Protein AF-A0A6J1W6S9-F1 (afdb_monomer)

Organism: NCBI:txid8663

Mean predicted aligned error: 16.5 Å

Secondary structure (DSSP, 8-state):
--SSSSTT----------HHHHHHHHHHHHHHHHHT-----------PPTTPPPGGGS-GGGSPPPTT---PPTT----

Foldseek 3Di:
DPPPPPVPPDDPPDDPPPPVVVVVVVVVVVVVCVVPDPDDPPVPPDDDDPPDDPLVPDDPVPHDADPVGDDDPVPDDDD

Sequence (79 aa):
ERRAREQQRDGTVLPAGTIEEWLEKRAKRLRAAERDSPLSEEELVFQYPPGWPPIQELPPSLRAPPPGGWTIPPGLHWG

Solvent-accessible surface area (backbone atoms only — not comparable to full-atom values): 5670 Å² t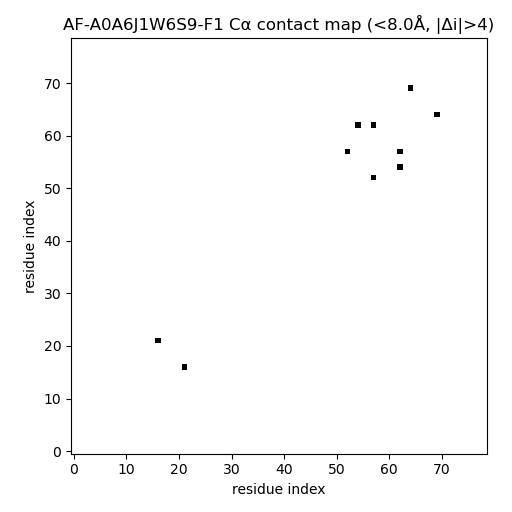otal; per-residue (Å²): 144,84,84,80,77,73,75,85,72,75,80,75,85,64,71,90,60,56,70,65,57,53,49,50,55,48,52,55,51,49,56,50,51,62,73,69,47,87,68,67,88,66,76,75,76,84,73,80,66,91,89,62,72,58,74,91,70,45,56,78,91,74,44,80,63,56,100,86,51,74,88,76,60,92,85,75,74,86,130

pLDDT: mean 71.17, std 13.86, range [39.56, 88.56]

Radius of gy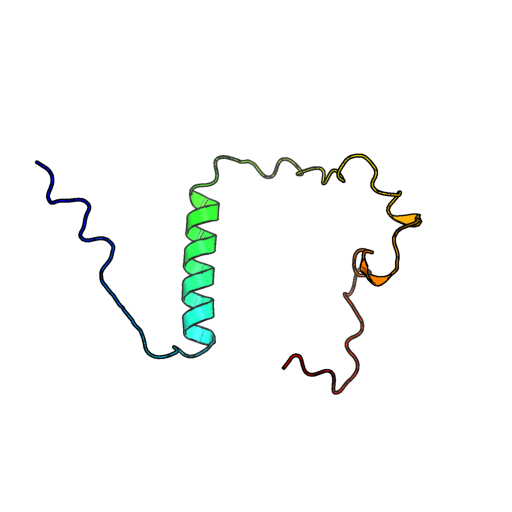ration: 20.84 Å; Cα contacts (8 Å, |Δi|>4): 5;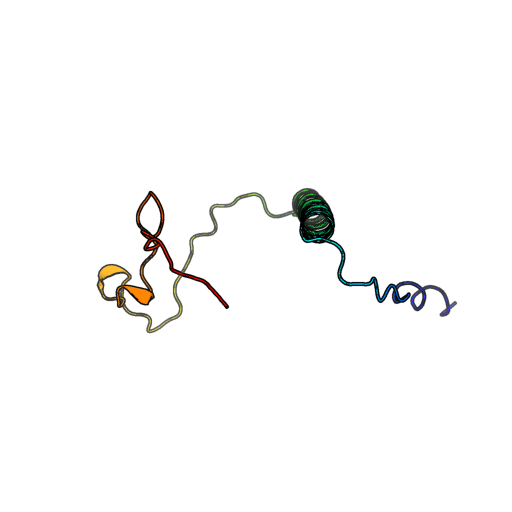 chains: 1; bounding box: 45×47×40 Å

Structure (mmCIF, N/CA/C/O backbone):
data_AF-A0A6J1W6S9-F1
#
_entry.id   AF-A0A6J1W6S9-F1
#
loop_
_atom_site.group_PDB
_atom_site.id
_atom_site.type_symbol
_atom_site.label_atom_id
_atom_site.label_alt_id
_atom_site.label_comp_id
_atom_site.label_asym_id
_atom_site.label_entity_id
_atom_site.label_seq_id
_atom_site.pdbx_PDB_ins_code
_atom_site.Cartn_x
_atom_site.Cartn_y
_atom_site.Cartn_z
_atom_site.occupancy
_atom_site.B_iso_or_equiv
_atom_site.auth_seq_id
_atom_site.auth_comp_id
_atom_site.auth_asym_id
_atom_site.auth_atom_id
_atom_site.pdbx_PDB_model_num
ATOM 1 N N . GLU A 1 1 ? 29.447 29.426 -13.017 1.00 50.72 1 GLU A N 1
ATOM 2 C CA . GLU A 1 1 ? 29.246 28.201 -12.214 1.00 50.72 1 GLU A CA 1
ATOM 3 C C . GLU A 1 1 ? 27.749 27.875 -12.042 1.00 50.72 1 GLU A C 1
ATOM 5 O O . GLU A 1 1 ? 27.188 28.018 -10.968 1.00 50.72 1 GLU A O 1
ATOM 10 N N . ARG A 1 2 ? 27.047 27.514 -13.132 1.00 49.59 2 ARG A N 1
ATOM 11 C CA . ARG A 1 2 ? 25.608 27.141 -13.109 1.00 49.59 2 ARG A CA 1
ATOM 12 C C . ARG A 1 2 ? 25.238 26.024 -14.104 1.00 49.59 2 ARG A C 1
ATOM 14 O O . ARG A 1 2 ? 24.069 25.829 -14.388 1.00 49.59 2 ARG A O 1
ATOM 21 N N . ARG A 1 3 ? 26.218 25.281 -14.638 1.00 51.22 3 ARG A N 1
ATOM 22 C CA . ARG A 1 3 ? 26.002 24.245 -15.676 1.00 51.22 3 ARG A CA 1
ATOM 23 C C . ARG A 1 3 ? 26.253 22.808 -15.198 1.00 51.22 3 ARG A C 1
ATOM 25 O O . ARG A 1 3 ? 26.518 21.935 -16.007 1.00 51.22 3 ARG A O 1
ATOM 32 N N . ALA A 1 4 ? 26.221 22.560 -13.888 1.00 46.00 4 ALA A N 1
ATOM 33 C CA . ALA A 1 4 ? 26.532 21.237 -13.330 1.00 46.00 4 ALA A CA 1
ATOM 34 C C . ALA A 1 4 ? 25.306 20.470 -12.801 1.00 46.00 4 ALA A C 1
ATOM 36 O O . ALA A 1 4 ? 25.430 19.294 -12.485 1.00 46.00 4 ALA A O 1
ATOM 37 N N . ARG A 1 5 ? 24.121 21.097 -12.709 1.00 49.62 5 ARG A N 1
ATOM 38 C CA . ARG A 1 5 ? 22.924 20.467 -12.111 1.00 49.62 5 ARG A CA 1
ATOM 39 C C . ARG A 1 5 ? 21.835 20.040 -13.101 1.00 49.62 5 ARG A C 1
ATOM 41 O O . ARG A 1 5 ? 20.899 19.369 -12.689 1.00 49.62 5 ARG A O 1
ATOM 48 N N . GLU A 1 6 ? 21.962 20.357 -14.388 1.00 41.09 6 GLU A N 1
ATOM 49 C CA . GLU A 1 6 ? 20.970 19.948 -15.401 1.00 41.09 6 GLU A CA 1
ATOM 50 C C . GLU A 1 6 ? 21.249 18.578 -16.038 1.00 41.09 6 GLU A C 1
ATOM 52 O O . GLU A 1 6 ? 20.377 18.028 -16.698 1.00 41.09 6 GLU A O 1
ATOM 57 N N . GLN A 1 7 ? 22.405 17.961 -15.775 1.00 42.78 7 GLN A N 1
ATOM 58 C CA . GLN A 1 7 ? 22.776 16.673 -16.384 1.00 42.78 7 GLN A CA 1
ATOM 59 C C . GLN A 1 7 ? 22.185 15.439 -15.676 1.00 42.78 7 GLN A C 1
ATOM 61 O O . GLN A 1 7 ? 22.460 14.316 -16.078 1.00 42.78 7 GLN A O 1
ATOM 66 N N . GLN A 1 8 ? 21.361 15.606 -14.631 1.00 45.28 8 GLN A N 1
ATOM 67 C CA . GLN A 1 8 ? 20.719 14.473 -13.936 1.00 45.28 8 GLN A CA 1
ATOM 68 C C . GLN A 1 8 ? 19.298 14.174 -14.448 1.00 45.28 8 GLN A C 1
ATOM 70 O O . GLN A 1 8 ? 18.521 13.473 -13.800 1.00 45.28 8 GLN A O 1
ATOM 75 N N . ARG A 1 9 ? 18.932 14.728 -15.606 1.00 50.22 9 ARG A N 1
ATOM 76 C CA . ARG A 1 9 ? 17.686 14.411 -16.312 1.00 50.22 9 ARG A CA 1
ATOM 77 C C . ARG A 1 9 ? 17.983 13.957 -17.735 1.00 50.22 9 ARG A C 1
ATOM 79 O O . ARG A 1 9 ? 17.356 14.421 -18.675 1.00 50.22 9 ARG A O 1
ATOM 86 N N . ASP A 1 10 ? 18.946 13.057 -17.872 1.00 39.56 10 ASP A N 1
ATOM 87 C CA . ASP A 1 10 ? 19.074 12.239 -19.071 1.00 39.56 10 ASP A CA 1
ATOM 88 C C . ASP A 1 10 ? 18.357 10.919 -18.739 1.00 39.56 10 ASP A C 1
ATOM 90 O O . ASP A 1 10 ? 18.804 10.113 -17.930 1.00 39.56 10 ASP A O 1
ATOM 94 N N . GLY A 1 11 ? 17.089 10.770 -19.102 1.00 51.22 11 GLY A N 1
ATOM 95 C CA . GLY A 1 11 ? 16.735 10.660 -20.507 1.00 51.22 11 GLY A CA 1
ATOM 96 C C . GLY A 1 11 ? 16.709 9.201 -20.961 1.00 51.22 11 GLY A C 1
ATOM 97 O O . GLY A 1 11 ? 16.661 8.946 -22.152 1.00 51.22 11 GLY A O 1
ATOM 98 N N . THR A 1 12 ? 16.707 8.213 -20.058 1.00 44.28 12 THR A N 1
ATOM 99 C CA . THR A 1 12 ? 16.420 6.834 -20.467 1.00 44.28 12 THR A CA 1
ATOM 100 C C . THR A 1 12 ? 14.914 6.590 -20.441 1.00 44.28 12 THR A C 1
ATOM 102 O O . THR A 1 12 ? 14.352 6.066 -19.479 1.00 44.28 12 THR A O 1
ATOM 105 N N . VAL A 1 13 ? 14.255 6.967 -21.540 1.00 54.12 13 VAL A N 1
ATOM 106 C CA . VAL A 1 13 ? 13.041 6.284 -22.007 1.00 54.12 13 VAL A CA 1
ATOM 107 C C . VAL A 1 13 ? 13.479 4.855 -22.341 1.00 54.12 13 VAL A C 1
ATOM 109 O O . VAL A 1 13 ? 13.774 4.527 -23.485 1.00 54.12 13 VAL A O 1
ATOM 112 N N . LEU A 1 14 ? 13.671 4.028 -21.312 1.00 55.59 14 LEU A N 1
ATOM 113 C CA . LEU A 1 14 ? 13.925 2.611 -21.517 1.00 55.59 14 LEU A CA 1
ATOM 114 C C . LEU A 1 14 ? 12.635 2.007 -22.078 1.00 55.59 14 LEU A C 1
ATOM 116 O O . LEU A 1 14 ? 11.557 2.345 -21.573 1.00 55.59 14 LEU A O 1
ATOM 120 N N . PRO A 1 15 ? 12.710 1.117 -23.087 1.00 60.91 15 PRO A N 1
ATOM 121 C CA . PRO A 1 15 ? 11.571 0.263 -23.408 1.00 60.91 15 PRO A CA 1
ATOM 122 C C . PRO A 1 15 ? 11.142 -0.435 -22.117 1.00 60.91 15 PRO A C 1
ATOM 124 O O . PRO A 1 15 ? 11.979 -0.594 -21.229 1.00 60.91 15 PRO A O 1
ATOM 127 N N . ALA A 1 16 ? 9.862 -0.793 -21.985 1.00 60.19 16 ALA A N 1
ATOM 128 C CA . ALA A 1 16 ? 9.340 -1.463 -20.796 1.00 60.19 16 ALA A CA 1
ATOM 129 C C . ALA A 1 16 ? 10.227 -2.672 -20.452 1.00 60.19 16 ALA A C 1
ATOM 131 O O . ALA A 1 16 ? 10.091 -3.739 -21.047 1.00 60.19 16 ALA A O 1
ATOM 132 N N . GLY A 1 17 ? 11.200 -2.454 -19.563 1.00 65.00 17 GLY A N 1
ATOM 133 C CA . GLY A 1 17 ? 12.121 -3.478 -19.110 1.00 65.00 17 GLY A CA 1
ATOM 134 C C . GLY A 1 17 ? 11.288 -4.556 -18.454 1.00 65.00 17 GLY A C 1
ATOM 135 O O . GLY A 1 17 ? 10.250 -4.254 -17.851 1.00 65.00 17 GLY A O 1
ATOM 136 N N . THR A 1 18 ? 11.698 -5.809 -18.613 1.00 81.12 18 THR A N 1
ATOM 137 C CA . THR A 1 18 ? 10.992 -6.937 -18.013 1.00 81.12 18 THR A CA 1
ATOM 138 C C . THR A 1 18 ? 10.780 -6.675 -16.518 1.00 81.12 18 THR A C 1
ATOM 140 O O . THR A 1 18 ? 11.550 -5.939 -15.889 1.00 81.12 18 THR A O 1
ATOM 143 N N . ILE A 1 19 ? 9.719 -7.242 -15.942 1.00 82.56 19 ILE A N 1
ATOM 144 C CA . ILE A 1 19 ? 9.325 -7.013 -14.542 1.00 82.56 19 ILE A CA 1
ATOM 145 C C . ILE A 1 19 ? 10.524 -7.208 -13.600 1.00 82.56 19 ILE A C 1
ATOM 147 O O . ILE A 1 19 ? 10.705 -6.439 -12.658 1.00 82.56 19 ILE A O 1
ATOM 151 N N . GLU A 1 20 ? 11.393 -8.169 -13.907 1.00 87.50 20 GLU A N 1
ATOM 152 C CA . GLU A 1 20 ? 12.632 -8.471 -13.194 1.00 87.50 20 GLU A CA 1
ATOM 153 C C . GLU A 1 20 ? 13.580 -7.264 -13.127 1.00 87.50 20 GLU A C 1
ATOM 155 O O . GLU A 1 20 ? 14.076 -6.933 -12.051 1.00 87.50 20 GLU A O 1
ATOM 160 N N . GLU A 1 21 ? 13.785 -6.550 -14.236 1.00 85.69 21 GLU A N 1
ATOM 161 C CA . GLU A 1 21 ? 14.660 -5.372 -14.294 1.00 85.69 21 GLU A CA 1
ATOM 162 C C . GLU A 1 21 ? 14.077 -4.206 -13.477 1.00 85.69 21 GLU A C 1
ATOM 164 O O . GLU A 1 21 ? 14.798 -3.468 -12.793 1.00 85.69 21 GLU A O 1
ATOM 169 N N . TRP A 1 22 ? 12.751 -4.036 -13.510 1.00 87.94 22 TRP A N 1
ATOM 170 C CA . TRP A 1 22 ? 12.073 -3.036 -12.687 1.00 87.94 22 TRP A CA 1
ATOM 171 C C . TRP A 1 22 ? 12.188 -3.364 -11.193 1.00 87.94 22 TRP A C 1
ATOM 173 O O . TRP A 1 22 ? 12.497 -2.479 -10.384 1.00 87.94 22 TRP A O 1
ATOM 183 N N . LEU A 1 23 ? 11.997 -4.634 -10.827 1.00 88.44 23 LEU A N 1
ATOM 184 C CA . LEU A 1 23 ? 12.148 -5.118 -9.457 1.00 88.44 23 LEU A CA 1
ATOM 185 C C . LEU A 1 23 ? 13.579 -4.930 -8.950 1.00 88.44 23 LEU A C 1
ATOM 187 O O . LEU A 1 23 ? 13.765 -4.450 -7.831 1.00 88.44 23 LEU A O 1
ATOM 191 N N . GLU A 1 24 ? 14.586 -5.223 -9.772 1.00 88.56 24 GLU A N 1
ATOM 192 C CA . GLU A 1 24 ? 15.994 -5.043 -9.417 1.00 88.56 24 GLU A CA 1
ATOM 193 C C . GLU A 1 24 ? 16.332 -3.564 -9.174 1.00 88.56 24 GLU A C 1
ATOM 195 O O . GLU A 1 24 ? 16.915 -3.204 -8.143 1.00 88.56 24 GLU A O 1
ATOM 200 N N . LYS A 1 25 ? 15.877 -2.665 -10.057 1.00 87.88 25 LYS A N 1
ATOM 201 C CA . LYS A 1 25 ? 16.022 -1.213 -9.854 1.00 87.88 25 LYS A CA 1
ATOM 202 C C . LYS A 1 25 ? 15.344 -0.747 -8.570 1.00 87.88 25 LYS A C 1
ATOM 204 O O . LYS A 1 25 ? 15.914 0.067 -7.838 1.00 87.88 25 LYS A O 1
ATOM 209 N N . ARG A 1 26 ? 14.144 -1.250 -8.270 1.00 87.50 26 ARG A N 1
ATOM 210 C CA . ARG A 1 26 ? 13.422 -0.924 -7.033 1.00 87.50 26 ARG A CA 1
ATOM 211 C C . ARG A 1 26 ? 14.172 -1.421 -5.797 1.00 87.50 26 ARG A C 1
ATOM 213 O O . ARG A 1 26 ? 14.328 -0.651 -4.852 1.00 87.50 26 ARG A O 1
ATOM 220 N N . ALA A 1 27 ? 14.673 -2.655 -5.815 1.00 88.06 27 ALA A N 1
ATOM 221 C CA . ALA A 1 27 ? 15.453 -3.225 -4.720 1.00 88.06 27 ALA A CA 1
ATOM 222 C C . ALA A 1 27 ? 16.714 -2.394 -4.443 1.00 88.06 27 ALA A C 1
ATOM 224 O O . ALA A 1 27 ? 16.979 -2.033 -3.298 1.00 88.06 27 ALA A O 1
ATOM 2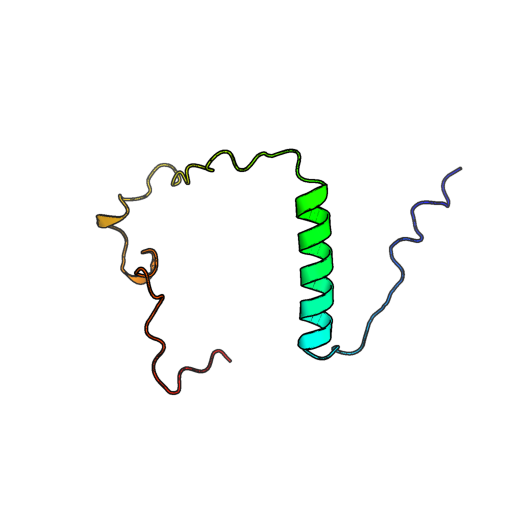25 N N . LYS A 1 28 ? 17.440 -1.990 -5.493 1.00 87.50 28 LYS A N 1
ATOM 226 C CA . LYS A 1 28 ? 18.618 -1.120 -5.366 1.00 87.50 28 LYS A CA 1
ATOM 227 C C . LYS A 1 28 ? 18.286 0.226 -4.713 1.00 87.50 28 LYS A C 1
ATOM 229 O O . LYS A 1 28 ? 19.045 0.699 -3.870 1.00 87.50 28 LYS A O 1
ATOM 234 N N . ARG A 1 29 ? 17.148 0.834 -5.071 1.00 85.62 29 ARG A N 1
ATOM 235 C CA . ARG A 1 29 ? 16.680 2.097 -4.472 1.00 85.62 29 ARG A CA 1
ATOM 236 C C . ARG A 1 29 ? 16.292 1.940 -3.002 1.00 85.62 29 ARG A C 1
ATOM 238 O O . ARG A 1 29 ? 16.636 2.811 -2.214 1.00 85.62 29 ARG A O 1
ATOM 245 N N . LEU A 1 30 ? 15.623 0.845 -2.638 1.00 83.62 30 LEU A N 1
ATOM 246 C CA . LEU A 1 30 ? 15.283 0.546 -1.241 1.00 83.62 30 LEU A CA 1
ATOM 247 C C . LEU A 1 30 ? 16.539 0.392 -0.384 1.00 83.62 30 LEU A C 1
ATOM 249 O O . LEU A 1 30 ? 16.650 1.045 0.644 1.00 83.62 30 LEU A O 1
ATOM 253 N N . ARG A 1 31 ? 17.530 -0.375 -0.855 1.00 80.69 31 ARG A N 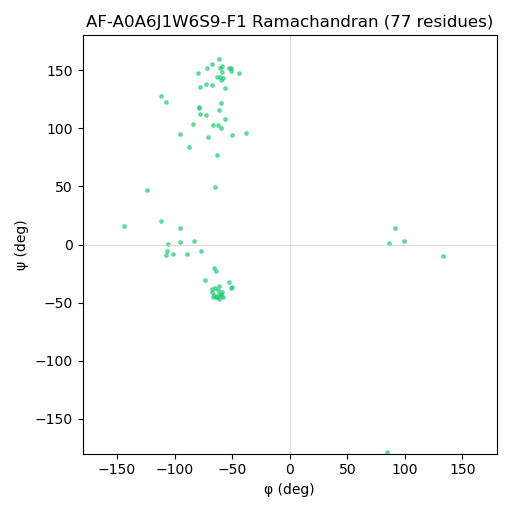1
ATOM 254 C CA . ARG A 1 31 ? 18.804 -0.539 -0.139 1.00 80.69 31 ARG A CA 1
ATOM 255 C C . ARG A 1 31 ? 19.563 0.772 0.042 1.00 80.69 31 ARG A C 1
ATOM 257 O O . ARG A 1 31 ? 20.217 0.952 1.060 1.00 80.69 31 ARG A O 1
ATOM 264 N N . ALA A 1 32 ? 19.507 1.675 -0.934 1.00 77.44 32 ALA A N 1
ATOM 265 C CA . ALA A 1 32 ? 20.095 3.003 -0.787 1.00 77.44 32 ALA A CA 1
ATOM 266 C C . ALA A 1 32 ? 19.350 3.831 0.278 1.00 77.44 32 ALA A C 1
ATOM 268 O O . ALA A 1 32 ? 19.987 4.404 1.151 1.00 77.44 32 ALA A O 1
ATOM 269 N N . ALA A 1 33 ? 18.013 3.818 0.258 1.00 76.44 33 ALA A N 1
ATOM 270 C CA . ALA A 1 33 ? 17.193 4.536 1.232 1.00 76.44 33 ALA A CA 1
ATOM 271 C C . ALA A 1 33 ? 17.353 4.003 2.669 1.00 76.44 33 ALA A C 1
ATOM 273 O O . ALA A 1 33 ? 17.390 4.794 3.602 1.00 76.44 33 ALA A O 1
ATOM 274 N N . GLU A 1 34 ? 17.492 2.685 2.848 1.00 72.69 34 GLU A N 1
ATOM 275 C CA . GLU A 1 34 ? 17.779 2.059 4.149 1.00 72.69 34 GLU A CA 1
ATOM 276 C C . GLU A 1 34 ? 19.129 2.520 4.720 1.00 72.69 34 GLU A C 1
ATOM 278 O O . GLU A 1 34 ? 19.246 2.758 5.916 1.00 72.69 34 GLU A O 1
ATOM 283 N N . ARG A 1 35 ? 20.149 2.675 3.866 1.00 66.94 35 ARG A N 1
ATOM 284 C CA . ARG A 1 35 ? 21.498 3.103 4.281 1.00 66.94 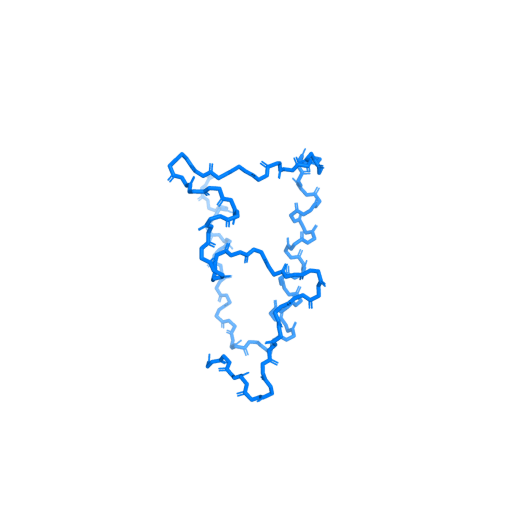35 ARG A CA 1
ATOM 285 C C . ARG A 1 35 ? 21.572 4.581 4.649 1.00 66.94 35 ARG A C 1
ATOM 287 O O . ARG A 1 35 ? 22.389 4.940 5.490 1.00 66.94 35 ARG A O 1
ATOM 294 N N . ASP A 1 36 ? 20.735 5.403 4.024 1.00 64.25 36 ASP A N 1
ATOM 295 C CA . ASP A 1 36 ? 20.671 6.847 4.254 1.00 64.25 36 ASP A CA 1
ATOM 296 C C . ASP A 1 36 ? 19.591 7.241 5.275 1.00 64.25 36 ASP A C 1
ATOM 298 O O . ASP A 1 36 ? 19.401 8.430 5.522 1.00 64.25 36 ASP A O 1
ATOM 302 N N . SER A 1 37 ? 18.866 6.280 5.864 1.00 59.19 37 SER A N 1
ATOM 303 C CA . SER A 1 37 ? 17.825 6.562 6.855 1.00 59.19 37 SER A CA 1
ATOM 304 C C . SER A 1 37 ? 18.455 6.870 8.220 1.00 59.19 37 SER A C 1
ATOM 306 O O . SER A 1 37 ? 18.996 5.964 8.854 1.00 59.19 37 SER A O 1
ATOM 308 N N . PRO A 1 38 ? 18.367 8.114 8.734 1.00 57.62 38 PRO A N 1
ATOM 309 C CA . PRO A 1 38 ? 18.760 8.427 10.108 1.00 57.62 38 PRO A CA 1
ATOM 310 C C . PRO A 1 38 ? 17.703 7.980 11.129 1.00 57.62 38 PRO A C 1
ATOM 312 O O . PRO A 1 38 ? 17.906 8.127 12.332 1.00 57.62 38 PRO A O 1
ATOM 315 N N . LEU A 1 39 ? 16.556 7.483 10.661 1.00 55.78 39 LEU A N 1
ATOM 316 C CA . LEU A 1 39 ? 15.498 6.970 11.511 1.00 55.78 39 LEU A CA 1
ATOM 317 C C . LEU A 1 39 ? 15.844 5.524 11.849 1.00 55.78 39 LEU A C 1
ATOM 319 O O . LEU A 1 39 ? 15.689 4.627 11.019 1.00 55.78 39 LEU A O 1
ATOM 323 N N . SER A 1 40 ? 16.325 5.335 13.080 1.00 55.53 40 SER A N 1
ATOM 324 C CA . SER A 1 40 ? 16.182 4.069 13.796 1.00 55.53 40 SER A CA 1
ATOM 325 C C . SER A 1 40 ? 14.747 3.577 13.606 1.00 55.53 40 SER A C 1
ATOM 327 O O . SER A 1 40 ? 13.830 4.393 13.507 1.00 55.53 40 SER A O 1
ATOM 329 N N . GLU A 1 41 ? 14.548 2.264 13.568 1.00 59.81 41 GLU A N 1
ATOM 330 C CA . GLU A 1 41 ? 13.238 1.605 13.605 1.00 59.81 41 GLU A CA 1
ATOM 331 C C . GLU A 1 41 ? 12.538 1.869 14.956 1.00 59.81 41 GLU A C 1
ATOM 333 O O . GLU A 1 41 ? 12.120 0.946 15.647 1.00 59.81 41 GLU A O 1
ATOM 338 N N . GLU A 1 42 ? 12.465 3.129 15.398 1.00 58.56 42 GLU A N 1
ATOM 339 C CA . GLU A 1 42 ? 11.523 3.547 16.416 1.00 58.56 42 GLU A CA 1
ATOM 340 C C . GLU A 1 42 ? 10.163 3.157 15.870 1.00 58.56 42 GLU A C 1
ATOM 342 O O . GLU A 1 42 ? 9.703 3.693 14.862 1.00 58.56 42 GLU A O 1
ATOM 347 N N . GLU A 1 43 ? 9.618 2.123 16.500 1.00 60.62 43 GLU A N 1
ATOM 348 C CA . GLU A 1 43 ? 8.326 1.518 16.269 1.00 60.62 43 GLU A CA 1
ATOM 349 C C . GLU A 1 43 ? 7.326 2.629 15.965 1.00 60.62 43 GLU A C 1
ATOM 351 O O . GLU A 1 43 ? 6.858 3.338 16.856 1.00 60.62 43 GLU A O 1
ATOM 356 N N . LEU A 1 44 ? 7.108 2.871 14.669 1.00 62.22 44 LEU A N 1
ATOM 357 C CA . LEU A 1 44 ? 6.329 4.004 14.212 1.00 62.22 44 LEU A CA 1
ATOM 358 C C . LEU A 1 44 ? 4.892 3.661 14.585 1.00 62.22 44 LEU A C 1
ATOM 360 O O . LEU A 1 44 ? 4.215 2.929 13.861 1.00 62.22 44 LEU A O 1
ATOM 364 N N . VAL A 1 45 ? 4.464 4.098 15.771 1.00 67.94 45 VAL A N 1
ATOM 365 C CA . VAL A 1 45 ? 3.135 3.798 16.293 1.00 67.94 45 VAL A CA 1
ATOM 366 C C . VAL A 1 45 ? 2.149 4.427 15.328 1.00 67.94 45 VAL A C 1
ATOM 368 O O . VAL A 1 45 ? 1.961 5.644 15.295 1.00 67.94 45 VAL A O 1
ATOM 371 N N . PHE A 1 46 ? 1.556 3.584 14.489 1.00 71.12 46 PHE A N 1
ATOM 372 C CA . PHE A 1 46 ? 0.592 4.022 13.505 1.00 71.12 46 PHE A CA 1
ATOM 373 C C . PHE A 1 46 ? -0.601 4.641 14.240 1.00 71.12 46 PHE A C 1
ATOM 375 O O . PHE A 1 46 ? -1.305 3.961 14.989 1.00 71.12 46 PHE A O 1
ATOM 382 N N . GLN A 1 47 ? -0.819 5.939 14.034 1.00 76.50 47 GLN A N 1
ATOM 383 C CA . GLN A 1 47 ? -1.920 6.675 14.642 1.00 76.50 47 GLN A CA 1
ATOM 384 C C . GLN A 1 47 ? -2.922 7.085 13.563 1.00 76.50 47 GLN A C 1
ATOM 386 O O . GLN A 1 47 ? -2.557 7.674 12.545 1.00 76.50 47 GLN A O 1
ATOM 391 N N . TYR A 1 48 ? -4.196 6.757 13.785 1.00 75.75 48 TYR A N 1
ATOM 392 C CA . TYR A 1 48 ? -5.270 7.128 12.868 1.00 75.75 48 TYR A CA 1
ATOM 393 C C . TYR A 1 48 ? -5.573 8.633 12.934 1.00 75.75 48 TYR A C 1
ATOM 395 O O . TYR A 1 48 ? -5.401 9.250 13.989 1.00 75.75 48 TYR A O 1
ATOM 403 N N . PRO A 1 49 ? -6.067 9.230 11.834 1.00 83.25 49 PRO A N 1
ATOM 404 C CA . PRO A 1 49 ? -6.512 10.617 11.831 1.00 83.25 49 PRO A CA 1
ATOM 405 C C . PRO A 1 49 ? -7.638 10.881 12.849 1.00 83.25 49 PRO A C 1
ATOM 407 O O . PRO A 1 49 ? -8.440 9.986 13.131 1.00 83.25 49 PRO A O 1
ATOM 410 N N . PRO A 1 50 ? -7.776 12.123 13.347 1.00 82.06 50 PRO A N 1
ATOM 411 C CA . PRO A 1 50 ? -8.899 12.507 14.198 1.00 82.06 50 PRO A CA 1
ATOM 412 C C . PRO A 1 50 ? -10.247 12.243 13.511 1.00 82.06 50 PRO A C 1
ATOM 414 O O . PRO A 1 50 ? -10.428 12.576 12.340 1.00 82.06 50 PRO A O 1
ATOM 417 N N . GLY A 1 51 ? -11.200 11.660 14.241 1.00 83.88 51 GLY A N 1
ATOM 418 C CA . GLY A 1 51 ? -12.534 11.331 13.720 1.00 83.88 51 GLY A CA 1
ATOM 419 C C . GLY A 1 51 ? -12.638 9.978 13.009 1.00 83.88 51 GLY A C 1
ATOM 420 O O . GLY A 1 51 ? -13.721 9.629 12.544 1.00 83.88 51 GLY A O 1
ATOM 421 N N . TRP A 1 52 ? -11.555 9.198 12.940 1.00 80.00 52 TRP A N 1
ATOM 422 C CA . TRP A 1 52 ? -11.644 7.803 12.516 1.00 80.00 52 TRP A CA 1
ATOM 423 C C . TRP A 1 52 ? -12.297 6.932 13.593 1.00 80.00 52 TRP A C 1
ATOM 425 O O . TRP A 1 52 ? -11.966 7.075 14.774 1.00 80.00 52 TRP A O 1
ATOM 435 N N . PRO A 1 53 ? -13.195 6.009 13.205 1.00 79.81 53 PRO A N 1
ATOM 436 C CA . PRO A 1 53 ? -13.747 5.053 14.147 1.00 79.81 53 PRO A CA 1
ATOM 437 C C . PRO A 1 53 ? -12.647 4.079 14.611 1.00 79.81 53 PRO A C 1
ATOM 439 O O . PRO A 1 53 ? -11.666 3.853 13.890 1.00 79.81 53 PRO A O 1
ATOM 442 N N . PRO A 1 54 ? -12.794 3.474 15.801 1.00 81.00 54 PRO A N 1
ATOM 443 C CA . PRO A 1 54 ? -11.892 2.430 16.275 1.00 81.00 54 PRO A CA 1
ATOM 444 C C . PRO A 1 54 ? -11.711 1.311 15.235 1.00 81.00 54 PRO A C 1
ATOM 446 O O . PRO A 1 54 ? -12.651 0.977 14.518 1.00 81.00 54 PRO A O 1
ATOM 449 N N . ILE A 1 55 ? -10.541 0.653 15.195 1.00 75.44 55 ILE A N 1
ATOM 450 C CA . ILE A 1 55 ? -10.251 -0.441 14.234 1.00 75.44 55 ILE A CA 1
ATOM 451 C C . ILE A 1 55 ? -11.350 -1.518 14.220 1.00 75.44 55 ILE A C 1
ATOM 453 O O . ILE A 1 55 ? -11.715 -2.053 13.175 1.00 75.44 55 ILE A O 1
ATOM 457 N N . GLN A 1 56 ? -11.894 -1.818 15.395 1.00 79.50 56 GLN A N 1
ATOM 458 C CA . GLN A 1 56 ? -12.963 -2.791 15.617 1.00 79.50 56 GLN A CA 1
ATOM 459 C C . GLN A 1 56 ? -14.315 -2.407 14.989 1.00 79.50 56 GLN A C 1
ATOM 461 O O . GLN A 1 56 ? -15.129 -3.286 14.706 1.00 79.50 56 GLN A O 1
ATOM 466 N N . GLU A 1 57 ? -14.519 -1.127 14.689 1.00 82.12 57 GLU A N 1
ATOM 467 C CA . GLU A 1 57 ? -15.707 -0.579 14.023 1.00 82.12 57 GLU A CA 1
ATOM 468 C C . GLU A 1 57 ? -15.473 -0.289 12.534 1.00 82.12 57 GLU A C 1
ATOM 470 O O . GLU A 1 57 ? -16.422 -0.012 11.801 1.00 82.12 57 GLU A O 1
ATOM 475 N N . LEU A 1 58 ? -14.229 -0.401 12.049 1.00 81.06 58 LEU A N 1
ATOM 476 C CA . LEU A 1 58 ? -13.941 -0.241 10.628 1.00 81.06 58 LEU A CA 1
ATOM 477 C C . LEU A 1 58 ? -14.637 -1.335 9.802 1.00 81.06 58 LEU A C 1
ATOM 479 O O . LEU A 1 58 ? -14.707 -2.496 10.238 1.00 81.06 58 LEU A O 1
ATOM 483 N N . PRO A 1 59 ? -15.111 -1.005 8.586 1.00 81.88 59 PRO A N 1
ATOM 484 C CA . PRO A 1 59 ? -15.621 -2.003 7.659 1.00 81.88 59 PRO A CA 1
ATOM 485 C C . PRO A 1 59 ? -14.518 -3.018 7.314 1.00 81.88 59 PRO A C 1
ATOM 487 O O . PRO A 1 59 ? -13.338 -2.660 7.318 1.00 81.88 59 PRO A O 1
ATOM 490 N N . PRO A 1 60 ? -14.867 -4.273 6.970 1.00 75.75 60 PRO A N 1
ATOM 491 C CA . PRO A 1 60 ? -13.891 -5.324 6.667 1.00 75.75 60 PRO A CA 1
ATOM 492 C C . PRO A 1 60 ? -12.856 -4.926 5.610 1.00 75.75 60 PRO A C 1
ATOM 494 O O . PRO A 1 60 ? -11.704 -5.330 5.704 1.00 75.75 60 PRO A O 1
ATOM 497 N N . SER A 1 61 ? -13.247 -4.084 4.649 1.00 76.62 61 SER A N 1
ATOM 498 C CA . SER A 1 61 ? -12.374 -3.541 3.603 1.00 76.62 61 SER A CA 1
ATOM 499 C C . SER A 1 61 ? -11.242 -2.647 4.121 1.00 76.62 61 SER A C 1
ATOM 501 O O . SER A 1 61 ? -10.252 -2.470 3.421 1.00 76.62 61 SER A O 1
ATOM 503 N N . LEU A 1 62 ? -11.390 -2.062 5.314 1.00 76.75 62 LEU A N 1
ATOM 504 C CA . LEU A 1 62 ? -10.402 -1.188 5.959 1.00 76.75 62 LEU A CA 1
ATOM 505 C C . LEU A 1 62 ? -9.676 -1.870 7.125 1.00 76.75 62 LEU A C 1
ATOM 507 O O . LEU A 1 62 ? -8.835 -1.249 7.773 1.00 76.75 62 LEU A O 1
ATOM 511 N N . ARG A 1 63 ? -9.991 -3.135 7.419 1.00 76.12 63 ARG A N 1
ATOM 512 C CA . ARG A 1 63 ? -9.288 -3.897 8.453 1.00 76.12 63 ARG A CA 1
ATOM 513 C C . ARG A 1 63 ? -7.968 -4.416 7.905 1.00 76.12 63 ARG A C 1
ATOM 515 O O . ARG A 1 63 ? -7.852 -4.744 6.724 1.00 76.12 63 ARG A O 1
ATOM 522 N N . ALA A 1 64 ? -6.979 -4.517 8.787 1.00 77.12 64 ALA A N 1
ATOM 523 C CA . ALA A 1 64 ? -5.738 -5.195 8.455 1.00 77.12 64 ALA A CA 1
ATOM 524 C C . ALA A 1 64 ? -6.036 -6.651 8.043 1.00 77.12 64 ALA A C 1
ATOM 526 O O . ALA A 1 64 ? -6.940 -7.270 8.619 1.00 77.12 64 ALA A O 1
ATOM 527 N N . PRO A 1 65 ? -5.299 -7.208 7.065 1.00 78.44 65 PRO A N 1
ATOM 528 C CA . PRO A 1 65 ? -5.412 -8.623 6.759 1.00 78.44 65 PRO A CA 1
ATOM 529 C C . PRO A 1 65 ? -5.074 -9.457 8.005 1.00 78.44 65 PRO A C 1
ATOM 531 O O . PRO A 1 65 ? -4.235 -9.043 8.812 1.00 78.44 65 PRO A O 1
ATOM 534 N N . PRO A 1 66 ? -5.689 -10.639 8.171 1.00 78.81 66 PRO A N 1
ATOM 535 C CA . PRO A 1 66 ? -5.309 -11.550 9.242 1.00 78.81 66 PRO A CA 1
ATOM 536 C C . PRO A 1 66 ? -3.837 -11.982 9.088 1.00 78.81 66 PRO A C 1
ATOM 538 O O . PRO A 1 66 ? -3.283 -11.895 7.986 1.00 78.81 66 PRO A O 1
ATOM 541 N N . PRO A 1 67 ? -3.187 -12.467 10.163 1.00 75.56 67 PRO A N 1
ATOM 542 C CA . PRO A 1 67 ? -1.855 -13.062 10.074 1.00 75.56 67 PRO A CA 1
ATOM 543 C C . PRO A 1 67 ? -1.916 -14.270 9.124 1.00 75.56 67 PRO A C 1
ATOM 545 O O . PRO A 1 67 ? -2.426 -15.327 9.482 1.00 75.56 67 PRO A O 1
ATOM 548 N N . GLY A 1 68 ? -1.484 -14.076 7.875 1.00 76.69 68 GLY A N 1
ATOM 549 C CA . GLY A 1 68 ? -1.711 -15.011 6.763 1.00 76.69 68 GLY A CA 1
ATOM 550 C C . GLY A 1 68 ? -2.210 -14.363 5.464 1.00 76.69 68 GLY A C 1
ATOM 551 O O . GLY A 1 68 ? -2.191 -15.011 4.422 1.00 76.69 68 GLY A O 1
ATOM 552 N N . GLY A 1 69 ? -2.594 -13.082 5.492 1.00 80.06 69 GLY A N 1
ATOM 553 C CA . GLY A 1 69 ? -3.037 -12.335 4.312 1.00 80.06 69 GLY A CA 1
ATOM 554 C C . GLY A 1 69 ? -4.522 -12.520 3.979 1.00 80.06 69 GLY A C 1
ATOM 555 O O . GLY A 1 69 ? -5.265 -13.198 4.685 1.00 80.06 69 GLY A O 1
ATOM 556 N N . TRP A 1 70 ? -4.972 -11.892 2.891 1.00 74.81 70 TRP A N 1
ATOM 557 C CA . TRP A 1 70 ? -6.312 -12.122 2.346 1.00 74.81 70 TRP A CA 1
ATOM 558 C C . TRP A 1 70 ? -6.343 -13.431 1.557 1.00 74.81 70 TRP A C 1
ATOM 560 O O . TRP A 1 70 ? -5.457 -13.687 0.742 1.00 74.81 70 TRP A O 1
ATOM 570 N N . THR A 1 71 ? -7.384 -14.243 1.749 1.00 79.62 71 THR A N 1
ATOM 571 C CA . THR A 1 71 ? -7.633 -15.404 0.888 1.00 79.62 71 THR A CA 1
ATOM 572 C C . THR A 1 71 ? -7.995 -14.904 -0.507 1.00 79.62 71 THR A C 1
ATOM 574 O O . THR A 1 71 ? -9.106 -14.422 -0.726 1.00 79.62 71 THR A O 1
ATOM 577 N N . ILE A 1 72 ? -7.051 -14.981 -1.441 1.00 78.50 72 ILE A N 1
ATOM 578 C CA . ILE A 1 72 ? -7.285 -14.638 -2.843 1.00 78.50 72 ILE A CA 1
ATOM 579 C C . ILE A 1 72 ? -8.003 -15.826 -3.499 1.00 78.50 72 ILE A C 1
ATOM 581 O O . ILE A 1 72 ? -7.437 -16.922 -3.524 1.00 78.50 72 ILE A O 1
ATOM 585 N N . PRO A 1 73 ? -9.236 -15.659 -4.014 1.00 83.62 73 PRO A N 1
ATOM 586 C CA . P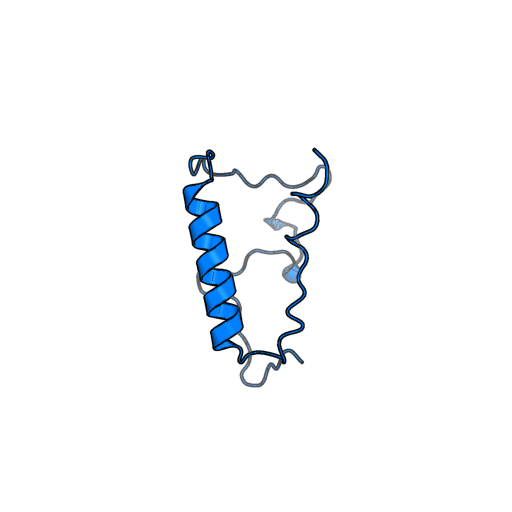RO A 1 73 ? -9.926 -16.734 -4.712 1.00 83.62 73 PRO A CA 1
ATOM 587 C C . PRO A 1 73 ? -9.124 -17.195 -5.938 1.00 83.62 73 PRO A C 1
ATOM 589 O O . PRO A 1 73 ? -8.566 -16.351 -6.650 1.00 83.62 73 PRO A O 1
ATOM 592 N N . PRO A 1 74 ? -9.084 -18.507 -6.236 1.00 83.38 74 PRO A N 1
ATOM 593 C CA . PRO A 1 74 ? -8.502 -18.987 -7.481 1.00 83.38 74 PRO A CA 1
ATOM 594 C C . PRO A 1 74 ? -9.262 -18.362 -8.659 1.00 83.38 74 PRO A C 1
ATOM 596 O O . PRO A 1 74 ? -10.478 -18.498 -8.761 1.00 83.38 74 PRO A O 1
ATOM 599 N N . GLY A 1 75 ? -8.545 -17.636 -9.521 1.00 83.81 75 GLY A N 1
ATOM 600 C CA . GLY A 1 75 ? -9.130 -16.894 -10.642 1.00 83.81 75 GLY A CA 1
ATOM 601 C C . GLY A 1 75 ? -9.342 -15.397 -10.400 1.00 83.81 75 GLY A C 1
ATOM 602 O O . GLY A 1 75 ? -9.841 -14.725 -11.296 1.00 83.81 75 GLY A O 1
ATOM 603 N N . LEU A 1 76 ? -8.947 -14.840 -9.249 1.00 83.44 76 LEU A N 1
ATOM 604 C CA . LEU A 1 76 ? -8.892 -13.385 -9.091 1.00 83.44 76 LEU A CA 1
ATOM 605 C C . LEU A 1 76 ? -7.705 -12.820 -9.885 1.00 83.44 76 LEU A C 1
ATOM 607 O O . LEU A 1 76 ? -6.548 -13.032 -9.524 1.00 83.44 76 LEU A O 1
ATOM 611 N N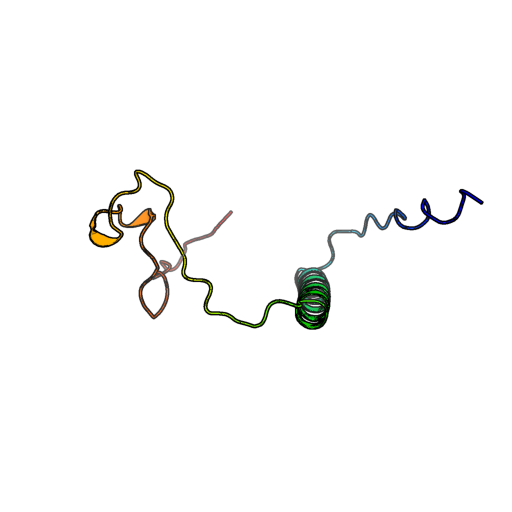 . HIS A 1 77 ? -8.001 -12.084 -10.951 1.00 80.00 77 HIS A N 1
ATOM 612 C CA . HIS A 1 77 ? -7.018 -11.346 -11.737 1.00 80.00 77 HIS A CA 1
ATOM 613 C C . HIS A 1 77 ? -7.175 -9.848 -11.470 1.00 80.00 77 HIS A C 1
ATOM 615 O O . HIS A 1 77 ? -8.242 -9.267 -11.669 1.00 80.00 77 HIS A O 1
ATOM 621 N N . TRP A 1 78 ? -6.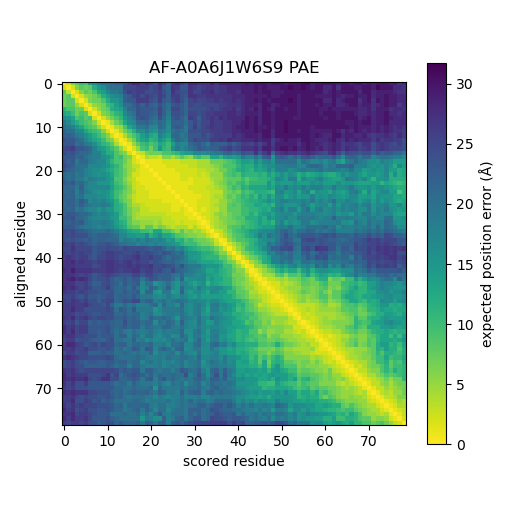096 -9.220 -11.014 1.00 74.38 78 TRP A N 1
ATOM 622 C CA . TRP A 1 78 ? -5.973 -7.768 -11.041 1.00 74.38 78 TRP A CA 1
ATOM 623 C C . TRP A 1 78 ? -5.596 -7.407 -12.479 1.00 74.38 78 TRP A C 1
ATOM 625 O O . TRP A 1 78 ? -4.606 -7.935 -12.984 1.00 74.38 78 TRP A O 1
ATOM 635 N N . GLY A 1 79 ? -6.465 -6.653 -13.157 1.00 60.41 79 GLY A N 1
ATOM 636 C CA . GLY A 1 79 ? -6.318 -6.310 -14.577 1.00 60.41 79 GLY A CA 1
ATOM 637 C C . GLY A 1 79 ? -5.052 -5.529 -14.891 1.00 60.41 79 GLY A C 1
ATOM 638 O O . GLY A 1 79 ? -4.612 -4.748 -14.017 1.00 60.41 79 GLY A O 1
#